Protein AF-A0A8I0HEP4-F1 (afdb_monomer)

Mean predicted aligned error: 4.89 Å

Structure (mmCIF, N/CA/C/O backbone):
data_AF-A0A8I0HEP4-F1
#
_entry.id   AF-A0A8I0HEP4-F1
#
loop_
_atom_site.group_PDB
_atom_site.id
_atom_site.type_symbol
_atom_site.label_atom_id
_atom_site.label_alt_id
_atom_site.label_comp_id
_atom_site.label_asym_id
_atom_site.label_entity_id
_atom_site.label_seq_id
_atom_site.pdbx_PDB_ins_code
_atom_site.Cartn_x
_atom_site.Cartn_y
_atom_site.Cartn_z
_atom_site.occupancy
_atom_site.B_iso_or_equiv
_atom_site.auth_seq_id
_atom_site.auth_comp_id
_atom_site.auth_asym_id
_atom_site.auth_atom_id
_atom_site.pdbx_PDB_model_num
ATOM 1 N N . MET A 1 1 ? 30.991 -10.898 -0.210 1.00 63.25 1 MET A N 1
ATOM 2 C CA . MET A 1 1 ? 29.518 -11.048 -0.244 1.00 63.25 1 MET A CA 1
ATOM 3 C C . MET A 1 1 ? 28.786 -9.790 -0.708 1.00 63.25 1 MET A C 1
ATOM 5 O O . MET A 1 1 ? 27.953 -9.932 -1.587 1.00 63.25 1 MET A O 1
ATOM 9 N N . ARG A 1 2 ? 29.160 -8.571 -0.276 1.00 83.62 2 ARG A N 1
ATOM 10 C CA . ARG A 1 2 ? 28.513 -7.320 -0.743 1.00 83.62 2 ARG A CA 1
ATOM 11 C C . ARG A 1 2 ? 28.410 -7.131 -2.265 1.00 83.62 2 ARG A C 1
ATOM 13 O O . ARG A 1 2 ? 27.401 -6.621 -2.727 1.00 83.62 2 ARG A O 1
ATOM 20 N N . GLN A 1 3 ? 29.425 -7.519 -3.047 1.00 90.25 3 GLN A N 1
ATOM 21 C CA . GLN A 1 3 ? 29.355 -7.379 -4.513 1.00 90.25 3 GLN A CA 1
ATOM 22 C C . GLN A 1 3 ? 28.304 -8.305 -5.138 1.00 90.25 3 GLN A C 1
ATOM 24 O O . GLN A 1 3 ? 27.568 -7.868 -6.010 1.00 90.25 3 GLN A O 1
ATOM 29 N N . LEU A 1 4 ? 28.178 -9.544 -4.652 1.00 93.81 4 LEU A N 1
ATOM 30 C CA . LEU A 1 4 ? 27.181 -10.488 -5.163 1.00 93.81 4 LEU A CA 1
ATOM 31 C C . LEU A 1 4 ? 25.753 -10.015 -4.852 1.00 93.81 4 LEU A C 1
ATOM 33 O O . LEU A 1 4 ? 24.892 -10.033 -5.726 1.00 93.81 4 LEU A O 1
ATOM 37 N N . GLU A 1 5 ? 25.527 -9.528 -3.629 1.00 96.12 5 GLU A N 1
ATOM 38 C CA . GLU A 1 5 ? 24.256 -8.913 -3.225 1.00 96.12 5 GLU A CA 1
ATOM 39 C C . GLU A 1 5 ? 23.929 -7.675 -4.070 1.00 96.12 5 GLU A C 1
ATOM 41 O O . GLU A 1 5 ? 22.791 -7.496 -4.493 1.00 96.12 5 GLU A O 1
ATOM 46 N N . ALA A 1 6 ? 24.920 -6.826 -4.353 1.00 95.19 6 ALA A N 1
ATOM 47 C CA . ALA A 1 6 ? 24.727 -5.651 -5.196 1.00 95.19 6 ALA A CA 1
ATOM 48 C C . ALA A 1 6 ? 24.360 -6.032 -6.640 1.00 95.19 6 ALA A C 1
ATOM 50 O O . ALA A 1 6 ? 23.449 -5.429 -7.211 1.00 95.19 6 ALA A O 1
ATOM 51 N N . CYS A 1 7 ? 25.017 -7.050 -7.208 1.00 95.25 7 CYS A N 1
ATOM 52 C CA . CYS A 1 7 ? 24.704 -7.556 -8.544 1.00 95.25 7 CYS A CA 1
ATOM 53 C C . CYS A 1 7 ? 23.254 -8.041 -8.630 1.00 95.25 7 CYS A C 1
ATOM 55 O O . CYS A 1 7 ? 22.510 -7.571 -9.487 1.00 95.25 7 CYS A O 1
ATOM 57 N N . ILE A 1 8 ? 22.822 -8.916 -7.713 1.00 94.81 8 ILE A N 1
ATOM 58 C CA . ILE A 1 8 ? 21.454 -9.449 -7.765 1.00 94.81 8 ILE A CA 1
ATOM 59 C C . ILE A 1 8 ? 20.399 -8.376 -7.472 1.00 94.81 8 ILE A C 1
ATOM 61 O O . ILE A 1 8 ? 19.348 -8.367 -8.102 1.00 94.81 8 ILE A O 1
ATOM 65 N N . ARG A 1 9 ? 20.676 -7.427 -6.567 1.00 93.69 9 ARG A N 1
ATOM 66 C CA . ARG A 1 9 ? 19.761 -6.305 -6.299 1.00 93.69 9 ARG A CA 1
ATOM 67 C C . ARG A 1 9 ? 19.572 -5.422 -7.527 1.00 93.69 9 ARG A C 1
ATOM 69 O O . ARG A 1 9 ? 18.447 -5.020 -7.786 1.00 93.69 9 ARG A O 1
ATOM 76 N N . SER A 1 10 ? 20.646 -5.144 -8.265 1.00 91.94 10 SER A N 1
ATOM 77 C CA . SER A 1 10 ? 20.584 -4.318 -9.478 1.00 91.94 10 SER A CA 1
ATOM 78 C C . SER A 1 10 ? 19.775 -5.008 -10.579 1.00 91.94 10 SER A C 1
ATOM 80 O O . SER A 1 10 ? 18.928 -4.381 -11.204 1.00 91.94 10 SER A O 1
ATOM 82 N N . GLU A 1 11 ? 19.971 -6.317 -10.756 1.00 91.81 11 GLU A N 1
ATOM 83 C CA . GLU A 1 11 ? 19.199 -7.117 -11.712 1.00 91.81 11 GLU A CA 1
ATOM 84 C C . GLU A 1 11 ? 17.705 -7.155 -11.351 1.00 91.81 11 GLU A C 1
ATOM 86 O O . GLU A 1 11 ? 16.836 -6.910 -12.193 1.00 91.81 11 GLU A O 1
ATOM 91 N N . LEU A 1 12 ? 17.381 -7.427 -10.082 1.00 92.75 12 LEU A N 1
ATOM 92 C CA . LEU A 1 12 ? 15.995 -7.503 -9.614 1.00 92.75 12 LEU A CA 1
ATOM 93 C C . LEU A 1 12 ? 15.299 -6.141 -9.620 1.00 92.75 12 LEU A C 1
ATOM 95 O O . LEU A 1 12 ? 14.094 -6.079 -9.860 1.00 92.75 12 LEU A O 1
ATOM 99 N N . ASP A 1 13 ? 16.029 -5.047 -9.413 1.00 90.50 13 ASP A N 1
ATOM 100 C CA . ASP A 1 13 ? 15.456 -3.709 -9.531 1.00 90.50 13 ASP A CA 1
ATOM 101 C C . ASP A 1 13 ? 14.907 -3.460 -10.949 1.00 90.50 13 ASP A C 1
ATOM 103 O O . ASP A 1 13 ? 13.834 -2.878 -11.105 1.00 90.50 13 ASP A O 1
ATOM 107 N N . LEU A 1 14 ? 15.537 -4.005 -11.990 1.00 88.75 14 LEU A N 1
ATOM 108 C CA . LEU A 1 14 ? 15.078 -3.847 -13.375 1.00 88.75 14 LEU A CA 1
ATOM 109 C C . LEU A 1 14 ? 14.050 -4.902 -13.807 1.00 88.75 14 LEU A C 1
ATOM 111 O O . LEU A 1 14 ? 13.158 -4.611 -14.606 1.00 88.75 14 LEU A O 1
ATOM 115 N N . THR A 1 15 ? 14.142 -6.122 -13.280 1.00 88.56 15 THR A N 1
ATOM 116 C CA . THR A 1 15 ? 13.380 -7.271 -13.802 1.00 88.56 15 THR A CA 1
ATOM 117 C C . THR A 1 15 ? 12.190 -7.683 -12.938 1.00 88.56 15 THR A C 1
ATOM 119 O O . THR A 1 15 ? 11.198 -8.192 -13.465 1.00 88.56 15 THR A O 1
ATOM 122 N N . ALA A 1 16 ? 12.237 -7.459 -11.622 1.00 91.25 16 ALA A N 1
ATOM 123 C CA . ALA A 1 16 ? 11.223 -7.975 -10.710 1.00 91.25 16 ALA A CA 1
ATOM 124 C C . ALA A 1 16 ? 9.932 -7.147 -10.742 1.00 91.25 16 ALA A C 1
ATOM 126 O O . ALA A 1 16 ? 9.941 -5.914 -10.714 1.00 91.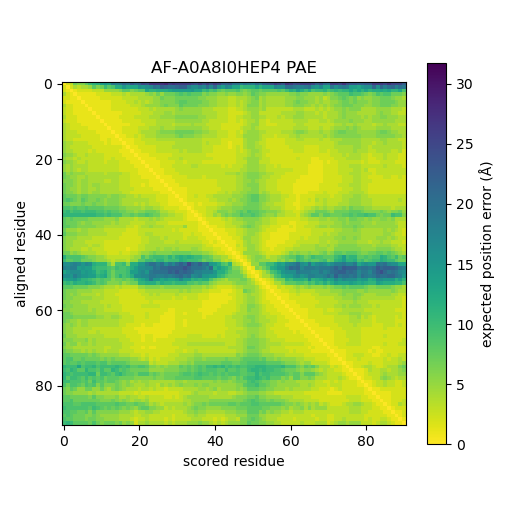25 16 ALA A O 1
ATOM 127 N N . GLN A 1 17 ? 8.787 -7.826 -10.715 1.00 92.06 17 GLN A N 1
ATOM 128 C CA . GLN A 1 17 ? 7.501 -7.154 -10.561 1.00 92.06 17 GLN A CA 1
ATOM 129 C C . GLN A 1 17 ? 7.261 -6.800 -9.085 1.00 92.06 17 GLN A C 1
ATOM 131 O O . GLN A 1 17 ? 7.331 -7.655 -8.205 1.00 92.06 17 GLN A O 1
ATOM 136 N N . ARG A 1 18 ? 6.940 -5.536 -8.810 1.00 92.69 18 ARG A N 1
ATOM 137 C CA . ARG A 1 18 ? 6.627 -5.007 -7.481 1.00 92.69 18 ARG A CA 1
ATOM 138 C C . ARG A 1 18 ? 5.300 -5.571 -7.004 1.00 92.69 18 ARG A C 1
ATOM 140 O O . ARG A 1 18 ? 4.319 -5.641 -7.753 1.00 92.69 18 ARG A O 1
ATOM 147 N N . ARG A 1 19 ? 5.265 -5.956 -5.735 1.00 93.94 19 ARG A N 1
ATOM 148 C CA . ARG A 1 19 ? 4.076 -6.446 -5.039 1.00 93.94 19 ARG A CA 1
ATOM 149 C C . ARG A 1 19 ? 3.983 -5.769 -3.684 1.00 93.94 19 ARG A C 1
ATOM 151 O O . ARG A 1 19 ? 4.996 -5.368 -3.126 1.00 93.94 19 ARG A O 1
ATOM 158 N N . ILE A 1 20 ? 2.752 -5.631 -3.210 1.00 94.81 20 ILE A N 1
ATOM 159 C CA . ILE A 1 20 ? 2.462 -5.191 -1.850 1.00 94.81 20 ILE A CA 1
ATOM 160 C C . ILE A 1 20 ? 2.278 -6.474 -1.050 1.00 94.81 20 ILE A C 1
ATOM 162 O O . ILE A 1 20 ? 1.481 -7.328 -1.443 1.00 94.81 20 ILE A O 1
ATOM 166 N N . ALA A 1 21 ? 3.059 -6.628 0.009 1.00 95.75 21 ALA A N 1
ATOM 167 C CA . ALA A 1 21 ? 2.959 -7.730 0.948 1.00 95.75 21 ALA A CA 1
ATOM 168 C C . ALA A 1 21 ? 3.012 -7.133 2.350 1.00 95.75 21 ALA A C 1
ATOM 170 O O . ALA A 1 21 ? 3.847 -6.270 2.603 1.00 95.75 21 ALA A O 1
ATOM 171 N N . VAL A 1 22 ? 2.108 -7.586 3.211 1.00 96.56 22 VAL A N 1
ATOM 172 C CA . VAL A 1 22 ? 2.048 -7.211 4.623 1.00 96.56 22 VAL A CA 1
ATOM 173 C C . VAL A 1 22 ? 2.556 -8.404 5.414 1.00 96.56 22 VAL A C 1
ATOM 175 O O . VAL A 1 22 ? 2.007 -9.500 5.267 1.00 96.56 22 VAL A O 1
ATOM 178 N N . LEU A 1 23 ? 3.628 -8.222 6.182 1.00 96.75 23 LEU A N 1
ATOM 179 C CA . LEU A 1 23 ? 4.298 -9.324 6.875 1.00 96.75 23 LEU A CA 1
ATOM 180 C C . LEU A 1 23 ? 3.728 -9.541 8.278 1.00 96.75 23 LEU A C 1
ATOM 182 O O . LEU A 1 23 ? 3.456 -10.682 8.654 1.00 96.75 23 LEU A O 1
ATOM 186 N N . GLU A 1 24 ? 3.484 -8.458 9.014 1.00 96.88 24 GLU A N 1
ATOM 187 C CA . GLU A 1 24 ? 2.862 -8.460 10.337 1.00 96.88 24 GLU A CA 1
ATOM 188 C C . GLU A 1 24 ? 1.506 -7.740 10.268 1.00 96.88 24 GLU A C 1
ATOM 190 O O . GLU A 1 24 ? 1.419 -6.535 10.505 1.00 96.88 24 GLU A O 1
ATOM 195 N N . PRO A 1 25 ? 0.421 -8.444 9.892 1.00 97.44 25 PRO A N 1
ATOM 196 C CA . PRO A 1 25 ? -0.826 -7.796 9.513 1.00 97.44 25 PRO A CA 1
ATOM 197 C C . PRO A 1 25 ? -1.580 -7.189 10.696 1.00 97.44 25 PRO A C 1
ATOM 199 O O . PRO A 1 25 ? -2.001 -7.890 11.617 1.00 97.44 25 PRO A O 1
ATOM 202 N N . VAL A 1 26 ? -1.878 -5.898 10.578 1.00 96.56 26 VAL A N 1
ATOM 203 C CA . VAL A 1 26 ? -2.850 -5.179 11.405 1.00 96.56 26 VAL A CA 1
ATOM 204 C C . VAL A 1 26 ? -4.037 -4.777 10.536 1.00 96.56 26 VAL A C 1
ATOM 206 O O . VAL A 1 26 ? -3.876 -4.212 9.453 1.00 96.56 26 VAL A O 1
ATOM 209 N N . LYS A 1 27 ? -5.250 -5.093 11.002 1.00 96.69 27 LYS A N 1
ATOM 210 C CA . LYS A 1 27 ? -6.487 -4.769 10.283 1.00 96.69 27 LYS A CA 1
ATOM 211 C C . LYS A 1 27 ? -6.777 -3.270 10.388 1.00 96.69 27 LYS A C 1
ATOM 213 O O . LYS A 1 27 ? -6.918 -2.746 11.489 1.00 96.69 27 LYS A O 1
ATOM 218 N N . LEU A 1 28 ? -6.933 -2.615 9.242 1.00 95.81 28 LEU A N 1
ATOM 219 C CA . LEU A 1 28 ? -7.344 -1.220 9.109 1.00 95.81 28 LEU A CA 1
ATOM 220 C C . LEU A 1 28 ? -8.770 -1.171 8.546 1.00 95.81 28 LEU A C 1
ATOM 222 O O . LEU A 1 28 ? -9.055 -1.775 7.513 1.00 95.81 28 LEU A O 1
ATOM 226 N N . VAL A 1 29 ? -9.672 -0.457 9.221 1.00 96.56 29 VAL A N 1
ATOM 227 C CA . VAL A 1 29 ? -11.062 -0.271 8.776 1.00 96.56 29 VAL A CA 1
ATOM 228 C C . VAL A 1 29 ? -11.281 1.197 8.443 1.00 96.56 29 VAL A C 1
ATOM 230 O O . VAL A 1 29 ? -11.174 2.050 9.320 1.00 96.56 29 VAL A O 1
ATOM 233 N N . VAL A 1 30 ? -11.615 1.482 7.186 1.00 95.56 30 VAL A N 1
ATOM 234 C CA . VAL A 1 30 ? -11.933 2.833 6.710 1.00 95.56 30 VAL A CA 1
ATOM 235 C C . VAL A 1 30 ? -13.416 3.102 6.966 1.00 95.56 30 VAL A C 1
ATOM 237 O O . VAL A 1 30 ? -14.292 2.650 6.228 1.00 95.56 30 VAL A O 1
ATOM 240 N N . ASP A 1 31 ? -13.721 3.785 8.066 1.00 95.94 31 ASP A N 1
ATOM 241 C CA . ASP A 1 31 ? -15.080 3.911 8.600 1.00 95.94 31 ASP A CA 1
ATOM 242 C C . ASP A 1 31 ? -16.060 4.656 7.678 1.00 95.94 31 ASP A C 1
ATOM 244 O O . ASP A 1 31 ? -17.239 4.294 7.625 1.00 95.94 31 ASP A O 1
ATOM 248 N N . ASN A 1 32 ? -15.566 5.611 6.895 1.00 95.38 32 ASN A N 1
ATOM 249 C CA . ASN A 1 32 ? -16.321 6.396 5.925 1.00 95.38 32 ASN A CA 1
ATOM 250 C C . ASN A 1 32 ? -16.423 5.743 4.530 1.00 95.38 32 ASN A C 1
ATOM 252 O O . ASN A 1 32 ? -17.011 6.339 3.625 1.00 95.38 32 ASN A O 1
ATOM 256 N N . TYR A 1 33 ? -15.893 4.528 4.339 1.00 95.88 33 TYR A N 1
ATOM 257 C CA . TYR A 1 33 ? -15.959 3.810 3.064 1.00 95.88 33 TYR A CA 1
ATOM 258 C C . TYR A 1 33 ? -17.094 2.763 3.047 1.00 95.88 33 TYR A C 1
ATOM 260 O O . TYR A 1 33 ? -17.225 1.996 4.011 1.00 95.88 33 TYR A O 1
ATOM 268 N N . PRO A 1 34 ? -17.920 2.682 1.980 1.00 95.69 34 PRO A N 1
ATOM 269 C CA . PRO A 1 34 ? -19.033 1.730 1.917 1.00 95.69 34 PRO A CA 1
ATOM 270 C C . PRO A 1 34 ? -18.560 0.270 1.961 1.00 95.69 34 PRO A C 1
ATOM 272 O O . PRO A 1 34 ? -17.578 -0.081 1.309 1.00 95.69 34 PRO A O 1
ATOM 275 N N . ALA A 1 35 ? -19.274 -0.594 2.691 1.00 92.19 35 ALA A N 1
ATOM 276 C CA . ALA A 1 35 ? -18.887 -1.999 2.876 1.00 92.19 35 ALA A CA 1
ATOM 277 C C . ALA A 1 35 ? -18.915 -2.818 1.571 1.00 92.19 35 ALA A C 1
ATOM 279 O O . ALA A 1 35 ? -18.096 -3.712 1.383 1.00 92.19 35 ALA A O 1
ATOM 280 N N . ASP A 1 36 ? -19.815 -2.470 0.655 1.00 93.62 36 ASP A N 1
ATOM 281 C CA . ASP A 1 36 ? -20.090 -3.232 -0.568 1.00 93.62 36 ASP A CA 1
ATOM 282 C C . ASP A 1 36 ? -19.313 -2.681 -1.777 1.00 93.62 36 ASP A C 1
ATOM 284 O O . ASP A 1 36 ? -19.434 -3.178 -2.899 1.00 93.62 36 ASP A O 1
ATOM 288 N N . LYS A 1 37 ? -18.516 -1.624 -1.566 1.00 95.06 37 LYS A N 1
ATOM 289 C CA . LYS A 1 37 ? -17.738 -0.974 -2.618 1.00 95.06 37 LYS A CA 1
ATOM 290 C C . LYS A 1 37 ? -16.352 -1.610 -2.707 1.00 95.06 37 LYS A C 1
ATOM 292 O O . LYS A 1 37 ? -15.663 -1.802 -1.710 1.00 95.06 37 LYS A O 1
ATOM 297 N N . THR A 1 38 ? -15.933 -1.920 -3.928 1.00 96.56 38 THR A N 1
ATOM 298 C CA . THR A 1 38 ? -14.556 -2.302 -4.254 1.00 96.56 38 THR A CA 1
ATOM 299 C C . THR A 1 38 ? -14.104 -1.469 -5.441 1.00 96.56 38 THR A C 1
ATOM 301 O O . THR A 1 38 ? -14.712 -1.525 -6.510 1.00 96.56 38 THR A O 1
ATOM 304 N N . GLU A 1 39 ? -13.046 -0.689 -5.254 1.00 96.88 39 GLU A N 1
ATOM 305 C CA . GLU A 1 39 ? -12.403 0.075 -6.322 1.00 96.88 39 GLU A CA 1
ATOM 306 C C . GLU A 1 39 ? -11.112 -0.611 -6.745 1.00 96.88 39 GLU A C 1
ATOM 308 O O . GLU A 1 39 ? -10.399 -1.176 -5.923 1.00 96.88 39 GLU A O 1
ATOM 313 N N . TYR A 1 40 ? -10.811 -0.574 -8.040 1.00 96.62 40 TYR A N 1
ATOM 314 C CA . TYR A 1 40 ? -9.568 -1.118 -8.569 1.00 96.62 40 TYR A CA 1
ATOM 315 C C . TYR A 1 40 ? -8.704 0.009 -9.108 1.00 96.62 40 TYR A C 1
ATOM 317 O O . TYR A 1 40 ? -9.148 0.781 -9.956 1.00 96.62 40 TYR A O 1
ATOM 325 N N . PHE A 1 41 ? -7.460 0.052 -8.648 1.00 94.88 41 PHE A N 1
ATOM 326 C CA . PHE A 1 41 ? -6.452 0.991 -9.119 1.00 94.88 41 PHE A CA 1
ATOM 327 C C . PHE A 1 41 ? -5.418 0.269 -9.971 1.00 94.88 41 PHE A C 1
ATOM 329 O O . PHE A 1 41 ? -4.949 -0.810 -9.604 1.00 94.88 41 PHE A O 1
ATOM 336 N N . ASP A 1 42 ? -5.044 0.872 -11.094 1.00 93.94 42 ASP A N 1
ATOM 337 C CA . ASP A 1 42 ? -3.951 0.382 -11.923 1.00 93.94 42 ASP A CA 1
ATOM 338 C C . ASP A 1 42 ? -2.610 0.850 -11.347 1.00 93.94 42 ASP A C 1
ATOM 340 O O . ASP A 1 42 ? -2.278 2.034 -11.359 1.00 93.94 42 ASP A O 1
ATOM 344 N N . VAL A 1 43 ? -1.829 -0.099 -10.832 1.00 92.75 43 VAL A N 1
ATOM 345 C CA . VAL A 1 43 ? -0.505 0.145 -10.248 1.00 92.75 43 VAL A CA 1
ATOM 346 C C . VAL A 1 43 ? 0.558 -0.461 -11.154 1.00 92.75 43 VAL A C 1
ATOM 348 O O . VAL A 1 43 ? 0.464 -1.632 -11.528 1.00 92.75 43 VAL A O 1
ATOM 351 N N . ALA A 1 44 ? 1.591 0.313 -11.486 1.00 91.25 44 ALA A N 1
ATOM 352 C CA . ALA A 1 44 ? 2.703 -0.158 -12.308 1.00 91.25 44 ALA A CA 1
ATOM 353 C C . ALA A 1 44 ? 3.359 -1.416 -11.708 1.00 91.25 44 ALA A C 1
ATOM 355 O O . ALA A 1 44 ? 3.571 -1.520 -10.492 1.00 91.25 44 ALA A O 1
ATOM 356 N N . ASN A 1 45 ? 3.691 -2.392 -12.558 1.00 91.50 45 ASN A N 1
ATOM 357 C CA . ASN A 1 45 ? 4.410 -3.586 -12.119 1.00 91.50 45 ASN A CA 1
ATOM 358 C C . ASN A 1 45 ? 5.879 -3.300 -11.825 1.00 91.50 45 ASN A C 1
ATOM 360 O O . ASN A 1 45 ? 6.419 -3.911 -10.912 1.00 91.50 45 ASN A O 1
ATOM 364 N N . ASN A 1 46 ? 6.535 -2.391 -12.540 1.00 90.12 46 ASN A N 1
ATOM 365 C CA . ASN A 1 46 ? 7.894 -1.976 -12.215 1.00 90.12 46 ASN A CA 1
ATOM 366 C C . ASN A 1 46 ? 8.134 -0.521 -12.656 1.00 90.12 46 ASN A C 1
ATOM 368 O O . ASN A 1 46 ? 8.168 -0.277 -13.856 1.00 90.12 46 ASN A O 1
ATOM 372 N N . PRO A 1 47 ? 8.329 0.435 -11.727 1.00 79.88 47 PRO A N 1
ATOM 373 C CA . PRO A 1 47 ? 8.599 1.830 -12.082 1.00 79.88 47 PRO A CA 1
ATOM 374 C C . PRO A 1 47 ? 10.019 2.075 -12.626 1.00 79.88 47 PRO A C 1
ATOM 376 O O . PRO A 1 47 ? 10.244 3.106 -13.249 1.00 79.88 47 PRO A O 1
ATOM 379 N N . ASN A 1 48 ? 10.964 1.156 -12.391 1.00 80.00 48 ASN A N 1
ATOM 380 C CA . ASN A 1 48 ? 12.380 1.295 -12.757 1.00 8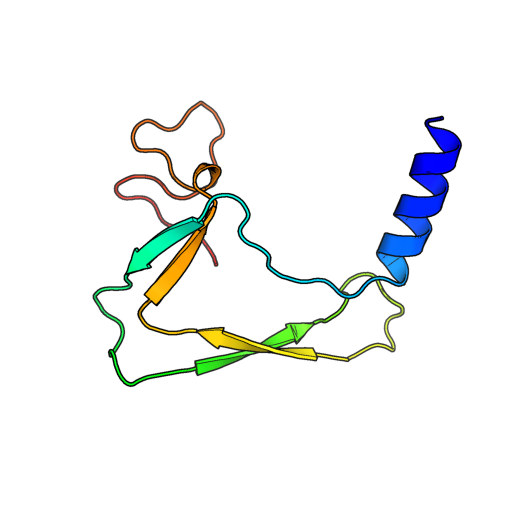0.00 48 ASN A CA 1
ATOM 381 C C . ASN A 1 48 ? 12.757 0.512 -14.026 1.00 80.00 48 AS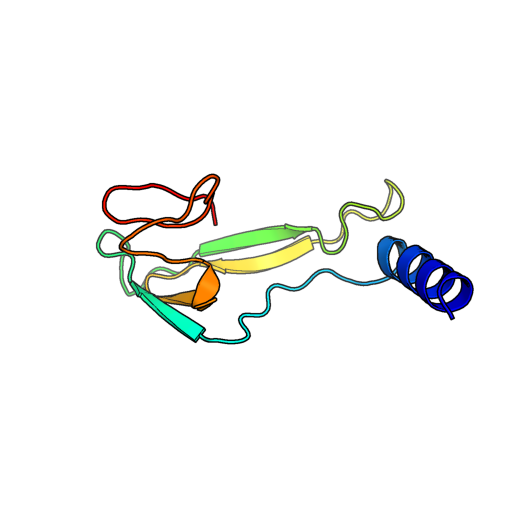N A C 1
ATOM 383 O O . ASN A 1 48 ? 13.922 0.514 -14.421 1.00 80.00 48 ASN A O 1
ATOM 387 N N . ARG A 1 49 ? 11.811 -0.196 -14.654 1.00 73.00 49 ARG A N 1
ATOM 388 C CA . ARG A 1 49 ? 12.069 -0.894 -15.920 1.00 73.00 49 ARG A CA 1
ATOM 389 C C . ARG A 1 49 ? 12.145 0.107 -17.076 1.00 73.00 49 ARG A C 1
ATOM 391 O O . ARG A 1 49 ? 11.751 1.260 -16.929 1.00 73.00 49 ARG A O 1
ATOM 398 N N . GLU A 1 50 ? 12.678 -0.338 -18.216 1.00 65.00 50 GLU A N 1
ATOM 399 C CA . GLU A 1 50 ? 12.721 0.443 -19.455 1.00 65.00 50 GLU A CA 1
ATOM 400 C C . GLU A 1 50 ? 11.408 1.196 -19.702 1.00 65.00 50 GLU A C 1
ATOM 402 O O . GLU A 1 50 ? 10.327 0.648 -19.490 1.00 65.00 50 GLU A O 1
ATOM 407 N N . ALA A 1 51 ? 11.509 2.433 -20.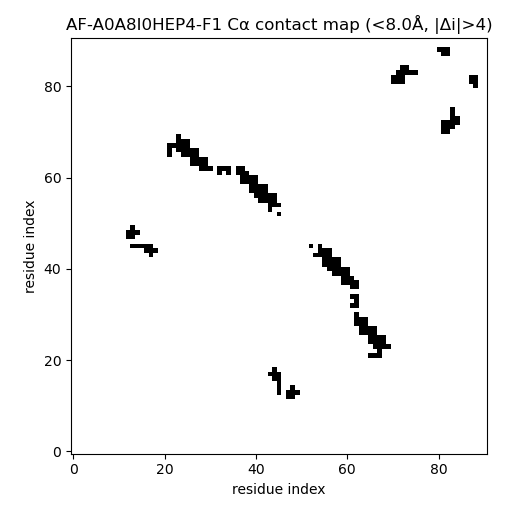201 1.00 64.75 51 ALA A N 1
ATOM 408 C CA . ALA A 1 51 ? 10.378 3.345 -20.407 1.00 64.75 51 ALA A CA 1
ATOM 409 C C . ALA A 1 51 ? 9.243 2.781 -21.294 1.00 64.75 51 ALA A C 1
ATOM 411 O O . ALA A 1 51 ? 8.176 3.381 -21.389 1.00 64.75 51 ALA A O 1
ATOM 412 N N . SER A 1 52 ? 9.479 1.649 -21.957 1.00 65.88 52 SER A N 1
ATOM 413 C CA . SER A 1 52 ?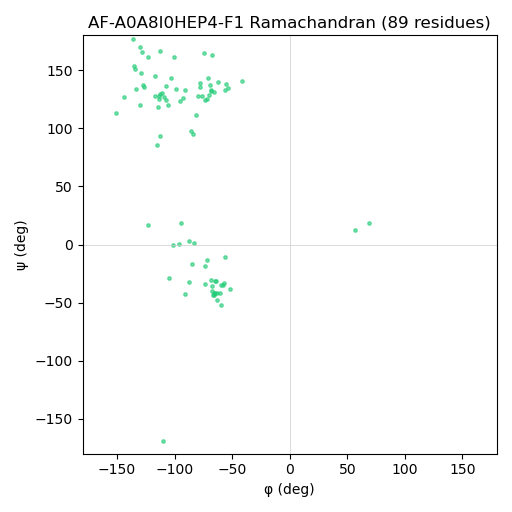 8.533 0.911 -22.787 1.00 65.88 52 SER A CA 1
ATOM 414 C C . SER A 1 52 ? 7.629 -0.062 -22.012 1.00 65.88 52 SER A C 1
ATOM 416 O O . SER A 1 52 ? 6.605 -0.473 -22.557 1.00 65.88 52 SER A O 1
ATOM 418 N N . ASP A 1 53 ? 7.950 -0.440 -20.766 1.00 73.62 53 ASP A N 1
ATOM 419 C CA . ASP A 1 53 ? 7.091 -1.318 -19.959 1.00 73.62 53 ASP A CA 1
ATOM 420 C C . ASP A 1 53 ? 6.002 -0.506 -19.246 1.00 73.62 53 ASP A C 1
ATOM 422 O O . ASP A 1 53 ? 6.184 0.029 -18.153 1.00 73.62 53 ASP A O 1
ATOM 426 N N . THR A 1 54 ? 4.833 -0.439 -19.878 1.00 79.94 54 THR A N 1
ATOM 427 C CA . THR A 1 54 ? 3.635 0.212 -19.335 1.00 79.94 54 THR A CA 1
ATOM 428 C C . THR A 1 54 ? 2.709 -0.772 -18.616 1.00 79.94 54 THR A C 1
ATOM 430 O O . THR A 1 54 ? 1.516 -0.498 -18.474 1.00 79.94 54 THR A O 1
ATOM 433 N N . THR A 1 55 ? 3.196 -1.954 -18.215 1.00 89.00 55 THR A N 1
ATOM 434 C CA . THR A 1 55 ? 2.326 -2.962 -17.603 1.00 89.00 55 THR A CA 1
ATOM 435 C C . THR A 1 55 ? 1.878 -2.540 -16.207 1.00 89.00 55 THR A C 1
ATOM 437 O O . THR A 1 55 ? 2.670 -2.226 -15.311 1.00 89.00 55 THR A O 1
ATOM 440 N N . THR A 1 56 ? 0.570 -2.597 -15.998 1.00 93.00 56 THR A N 1
ATOM 441 C CA . THR A 1 56 ? -0.069 -2.351 -14.709 1.00 93.00 56 THR A CA 1
ATOM 442 C C . THR A 1 56 ? -0.694 -3.632 -14.172 1.00 93.00 56 THR A C 1
ATOM 444 O O . THR A 1 56 ? -0.833 -4.643 -14.867 1.00 93.00 56 THR A O 1
ATOM 447 N N . ARG A 1 57 ? -1.051 -3.606 -12.893 1.00 93.75 57 ARG A N 1
ATOM 448 C CA . ARG A 1 57 ? -1.931 -4.589 -12.270 1.00 93.75 57 ARG A CA 1
ATOM 449 C C . ARG A 1 57 ? -3.034 -3.860 -11.525 1.00 93.75 57 ARG A C 1
ATOM 451 O O . ARG A 1 57 ? -2.787 -2.809 -10.934 1.00 93.75 57 ARG A O 1
ATOM 458 N N . LYS A 1 58 ? -4.209 -4.475 -11.481 1.00 96.19 58 LYS A N 1
ATOM 459 C CA . LYS A 1 58 ? -5.315 -3.994 -10.661 1.00 96.19 58 LYS A CA 1
ATOM 460 C C . LYS A 1 58 ? -5.069 -4.340 -9.196 1.00 96.19 58 LYS A C 1
ATOM 462 O O . LYS A 1 58 ? -4.827 -5.500 -8.868 1.00 96.19 58 LYS A O 1
ATOM 467 N N . VAL A 1 59 ? -5.152 -3.341 -8.328 1.00 96.12 59 VAL A N 1
ATOM 468 C CA . VAL A 1 59 ? -5.113 -3.486 -6.869 1.00 96.12 59 VAL A CA 1
ATOM 469 C C . VAL A 1 59 ? -6.474 -3.087 -6.321 1.00 96.12 59 VAL A C 1
ATOM 471 O O . VAL A 1 59 ? -6.966 -2.007 -6.638 1.00 96.12 59 VAL A O 1
ATOM 474 N N . ALA A 1 60 ? -7.091 -3.980 -5.549 1.00 96.25 60 ALA A N 1
ATOM 475 C CA . ALA A 1 60 ? -8.382 -3.730 -4.927 1.00 96.25 60 ALA A CA 1
ATOM 476 C C . ALA A 1 60 ? -8.221 -2.831 -3.698 1.00 96.25 60 ALA A C 1
ATOM 478 O O . ALA A 1 60 ? -7.355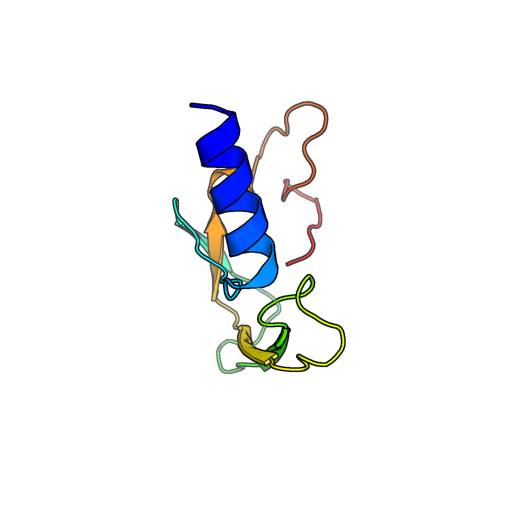 -3.069 -2.857 1.00 96.25 60 ALA A O 1
ATOM 479 N N . PHE A 1 61 ? -9.099 -1.847 -3.582 1.00 96.69 61 PHE A N 1
ATOM 480 C CA . PHE A 1 61 ? -9.300 -1.031 -2.401 1.00 96.69 61 PHE A CA 1
ATOM 481 C C . PHE A 1 61 ? -10.717 -1.268 -1.892 1.00 96.69 61 PHE A C 1
ATOM 483 O O . PHE A 1 61 ? -11.685 -1.176 -2.653 1.00 96.69 61 PHE A O 1
ATOM 490 N N . THR A 1 62 ? -10.829 -1.600 -0.611 1.00 97.00 62 THR A N 1
ATOM 491 C CA . THR A 1 62 ? -12.105 -1.878 0.054 1.00 97.00 62 THR A CA 1
ATOM 492 C C . THR A 1 62 ? -12.136 -1.193 1.416 1.00 97.00 62 THR A C 1
ATOM 494 O O . THR A 1 62 ? -11.142 -0.605 1.844 1.00 97.00 62 THR A O 1
ATOM 497 N N . ARG A 1 63 ? -13.268 -1.296 2.119 1.00 96.88 63 ARG A N 1
ATOM 498 C CA . ARG A 1 63 ? -13.414 -0.813 3.499 1.00 96.88 63 ARG A CA 1
ATOM 499 C C . ARG A 1 63 ? -12.405 -1.446 4.464 1.00 96.88 63 ARG A C 1
ATOM 501 O O . ARG A 1 63 ? -11.992 -0.795 5.422 1.00 96.88 63 ARG A O 1
ATOM 508 N N . GLU A 1 64 ? -12.059 -2.712 4.248 1.00 97.00 64 GLU A N 1
ATOM 509 C CA . GLU A 1 64 ? -11.153 -3.467 5.111 1.00 97.00 64 GLU A CA 1
ATOM 510 C C . GLU A 1 64 ? -9.806 -3.663 4.417 1.00 97.00 64 GLU A C 1
ATOM 512 O O . GLU A 1 64 ? -9.726 -4.182 3.303 1.00 97.00 64 GLU A O 1
ATOM 517 N N . LEU A 1 65 ? -8.740 -3.236 5.085 1.00 96.50 65 LEU A N 1
ATOM 518 C CA . LEU A 1 65 ? -7.373 -3.279 4.588 1.00 96.50 65 LEU A CA 1
ATOM 519 C C . LEU A 1 65 ? -6.452 -3.905 5.636 1.00 96.50 65 LEU A C 1
ATOM 521 O O . LEU A 1 65 ? -6.818 -4.091 6.800 1.00 96.50 65 LEU A O 1
ATOM 525 N N . TRP A 1 66 ? -5.228 -4.193 5.211 1.00 97.25 66 TRP A N 1
ATOM 526 C CA . TRP A 1 66 ? -4.152 -4.652 6.076 1.00 97.25 66 TRP A CA 1
ATOM 527 C C . TRP A 1 66 ? -2.948 -3.743 5.875 1.00 97.25 66 TRP A C 1
ATOM 529 O O . TRP A 1 66 ? -2.600 -3.426 4.736 1.00 97.25 66 TRP A O 1
ATOM 539 N N . ILE A 1 67 ? -2.332 -3.345 6.980 1.00 97.19 67 ILE A N 1
ATOM 540 C CA . ILE A 1 67 ? -1.055 -2.630 7.016 1.00 97.19 67 ILE A CA 1
ATOM 541 C C . ILE A 1 67 ? -0.072 -3.425 7.869 1.00 97.19 67 ILE A C 1
ATOM 543 O O . ILE A 1 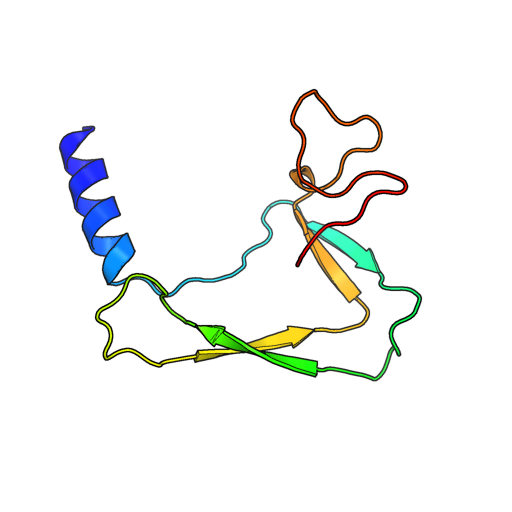67 ? -0.491 -4.276 8.658 1.00 97.19 67 ILE A O 1
ATOM 547 N N . ASP A 1 68 ? 1.220 -3.158 7.711 1.00 97.06 68 ASP A N 1
ATOM 548 C CA . ASP A 1 68 ? 2.220 -3.741 8.598 1.00 97.06 68 ASP A CA 1
ATOM 549 C C . ASP A 1 68 ? 2.123 -3.109 9.990 1.00 97.06 68 ASP A C 1
ATOM 551 O O . ASP A 1 68 ? 1.872 -1.910 10.128 1.00 97.06 68 ASP A O 1
ATOM 555 N N . ALA A 1 69 ? 2.333 -3.907 11.037 1.00 95.12 69 ALA A N 1
ATOM 556 C CA . ALA A 1 69 ? 2.262 -3.438 12.419 1.00 95.12 69 ALA A CA 1
ATOM 557 C C . ALA A 1 69 ? 3.234 -2.280 12.684 1.00 95.12 69 ALA A C 1
ATOM 559 O O . ALA A 1 69 ? 2.929 -1.360 13.440 1.00 95.12 69 ALA A O 1
ATOM 560 N N . GLU A 1 70 ? 4.384 -2.288 12.009 1.00 94.56 70 GLU A N 1
ATOM 561 C CA . GLU A 1 70 ? 5.387 -1.233 12.112 1.00 94.56 70 GLU A CA 1
ATOM 562 C C . GLU A 1 70 ? 4.990 0.090 11.433 1.00 94.56 70 GLU A C 1
ATOM 564 O O . GLU A 1 70 ? 5.645 1.111 11.670 1.00 94.56 70 GLU A O 1
ATOM 569 N N . ASP A 1 71 ? 3.940 0.100 10.604 1.00 95.00 71 ASP A N 1
ATOM 570 C CA . ASP A 1 71 ? 3.403 1.299 9.953 1.00 95.00 71 ASP A CA 1
ATOM 571 C C . ASP A 1 71 ? 2.437 2.094 10.847 1.00 95.00 71 ASP A C 1
ATOM 573 O O . ASP A 1 71 ? 1.951 3.148 10.435 1.00 95.00 71 ASP A O 1
ATOM 577 N N . PHE A 1 72 ? 2.197 1.656 12.086 1.00 95.50 72 PHE A N 1
ATOM 578 C CA . PHE A 1 72 ? 1.390 2.381 13.063 1.00 95.50 72 PHE A CA 1
ATOM 579 C C . PHE A 1 72 ? 2.129 2.566 14.391 1.00 95.50 72 PHE A C 1
ATOM 581 O O . PHE A 1 72 ? 2.750 1.640 14.909 1.00 95.50 72 PHE A O 1
ATOM 588 N N . ALA A 1 73 ? 2.042 3.764 14.972 1.00 94.25 73 ALA A N 1
ATOM 589 C CA . ALA A 1 73 ? 2.538 4.021 16.321 1.00 94.25 73 ALA A CA 1
ATOM 590 C C . ALA A 1 73 ? 1.645 5.015 17.073 1.00 94.25 73 ALA A C 1
ATOM 592 O O . ALA A 1 73 ? 1.424 6.136 16.611 1.00 94.25 73 ALA A O 1
ATOM 593 N N . GLU A 1 74 ? 1.199 4.633 18.273 1.00 92.94 74 GLU A N 1
ATOM 594 C CA . GLU A 1 74 ? 0.484 5.540 19.185 1.00 92.94 74 GLU A CA 1
ATOM 595 C C . GLU A 1 74 ? 1.397 6.658 19.700 1.00 92.94 74 GLU A C 1
ATOM 597 O O . GLU A 1 74 ? 1.017 7.826 19.716 1.00 92.94 74 GLU A O 1
ATOM 602 N N . VAL A 1 75 ? 2.628 6.300 20.080 1.00 93.19 75 VAL A N 1
ATOM 603 C CA . VAL A 1 75 ? 3.673 7.241 20.492 1.00 93.19 75 VAL A CA 1
ATOM 604 C C . VAL A 1 75 ? 4.782 7.204 19.439 1.00 93.19 75 VAL A C 1
ATOM 606 O O . VAL A 1 75 ? 5.660 6.339 19.505 1.00 93.19 75 VAL A O 1
ATOM 609 N N . PRO A 1 76 ? 4.745 8.094 18.430 1.00 89.62 76 PRO A N 1
ATOM 610 C CA . PRO A 1 76 ? 5.687 8.033 17.326 1.00 89.62 76 PRO A CA 1
ATOM 611 C C . PRO A 1 76 ? 7.113 8.369 17.785 1.00 89.62 76 PRO A C 1
ATOM 613 O O . PRO A 1 76 ? 7.329 9.386 18.453 1.00 89.62 76 PRO A O 1
ATOM 616 N N . PRO A 1 77 ? 8.124 7.572 17.397 1.00 90.81 77 PRO A N 1
ATOM 617 C CA . PRO A 1 77 ? 9.517 7.944 17.606 1.00 90.81 77 PRO A CA 1
ATOM 618 C C . PRO A 1 77 ? 9.901 9.162 16.738 1.00 90.81 7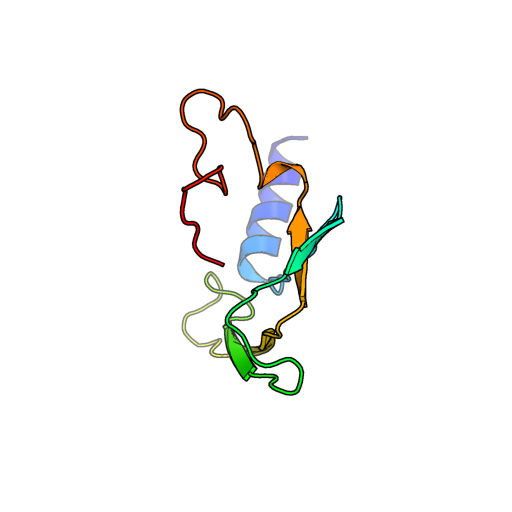7 PRO A C 1
ATOM 620 O O . PRO A 1 77 ? 9.228 9.477 15.749 1.00 90.81 77 PRO A O 1
ATOM 623 N N . PRO A 1 78 ? 11.018 9.852 17.038 1.00 90.12 78 PRO A N 1
ATOM 624 C CA . PRO A 1 78 ? 11.504 10.936 16.191 1.00 90.12 78 PRO A CA 1
ATOM 625 C C . PRO A 1 78 ? 11.670 10.487 14.731 1.00 90.12 78 PRO A C 1
ATOM 627 O O . PRO A 1 78 ? 12.270 9.448 14.463 1.00 90.12 78 PRO A O 1
ATOM 630 N N . LYS A 1 79 ? 11.203 11.314 13.785 1.00 88.25 79 LYS A N 1
ATOM 631 C CA . LYS A 1 79 ? 11.244 11.067 12.326 1.00 88.25 79 LYS A CA 1
ATOM 632 C C . LYS A 1 79 ? 10.335 9.932 11.822 1.00 88.25 79 LYS A C 1
ATOM 634 O O . LYS A 1 79 ? 10.540 9.464 10.701 1.00 88.25 79 LYS A O 1
ATOM 639 N N . PHE A 1 80 ? 9.330 9.519 12.593 1.00 90.94 80 PHE A N 1
ATOM 640 C CA . PHE A 1 80 ? 8.288 8.613 12.109 1.00 90.94 80 PHE A CA 1
ATOM 641 C C . PHE A 1 80 ? 7.444 9.290 11.013 1.00 90.94 80 PHE A C 1
ATOM 643 O O . PHE A 1 80 ? 7.037 10.439 11.165 1.00 90.94 80 PHE A O 1
ATOM 650 N N . LYS A 1 81 ? 7.234 8.604 9.883 1.00 90.62 81 LYS A N 1
ATOM 651 C CA . LYS A 1 81 ? 6.508 9.113 8.696 1.00 90.62 81 LYS A CA 1
ATOM 652 C C . LYS A 1 81 ? 5.320 8.227 8.299 1.00 90.62 81 LYS A C 1
ATOM 654 O O . LYS A 1 81 ? 4.886 8.260 7.151 1.00 90.62 81 LYS A O 1
ATOM 659 N N . ARG A 1 82 ? 4.883 7.372 9.220 1.00 93.88 82 ARG A N 1
ATOM 660 C CA . ARG A 1 82 ? 3.814 6.389 9.018 1.00 93.88 82 ARG A CA 1
ATOM 661 C C . ARG A 1 82 ? 2.584 6.818 9.829 1.00 93.88 82 ARG A C 1
ATOM 663 O O . ARG A 1 82 ? 2.548 7.949 10.312 1.00 93.88 82 ARG A O 1
ATOM 670 N N . LEU A 1 83 ? 1.582 5.955 9.961 1.00 94.88 83 LEU A N 1
ATOM 671 C CA . LEU A 1 83 ? 0.313 6.302 10.595 1.00 94.88 83 LEU A CA 1
ATOM 672 C C . LEU A 1 83 ? 0.473 6.539 12.106 1.00 94.88 83 LEU A C 1
ATOM 674 O O . LEU A 1 83 ? 1.040 5.717 12.824 1.00 94.88 83 LEU A O 1
ATOM 678 N N . THR A 1 84 ? -0.078 7.643 12.599 1.00 94.69 84 THR A N 1
ATOM 679 C CA . THR A 1 84 ? -0.135 7.976 14.030 1.00 94.69 84 THR A CA 1
ATOM 680 C C . THR A 1 84 ? -1.559 8.327 14.425 1.00 94.69 84 THR A C 1
ATOM 682 O O . THR A 1 84 ? -2.397 8.598 13.565 1.00 94.69 84 THR A O 1
ATOM 685 N N . VAL A 1 85 ? -1.834 8.372 15.728 1.00 92.75 85 VAL A N 1
ATOM 686 C CA . VAL A 1 85 ? -3.083 8.960 16.236 1.00 92.75 85 VAL A CA 1
ATOM 687 C C . VAL A 1 85 ? -3.194 10.401 15.724 1.00 92.75 85 VAL A C 1
ATOM 689 O O . VAL A 1 85 ? -2.201 11.131 15.727 1.00 92.75 85 VAL A O 1
ATOM 692 N N . ASP A 1 86 ? -4.373 10.759 15.208 1.00 91.31 86 ASP A N 1
ATOM 693 C CA . ASP A 1 86 ? -4.690 12.048 14.568 1.00 91.31 86 ASP A CA 1
ATOM 694 C C . ASP A 1 86 ? -3.800 12.428 13.363 1.00 91.31 86 ASP A C 1
ATOM 696 O O . ASP A 1 86 ? -3.821 13.569 12.897 1.00 91.31 86 ASP A O 1
ATOM 700 N N . GLY A 1 87 ? -3.009 11.479 12.850 1.00 90.75 87 GLY A N 1
ATOM 701 C CA . GLY A 1 87 ? -2.136 11.656 11.695 1.00 90.75 87 GLY A CA 1
ATOM 702 C C . GLY A 1 87 ? -2.726 11.077 10.413 1.00 90.75 87 GLY A C 1
ATOM 703 O O . GLY A 1 87 ? -3.598 10.211 10.431 1.00 90.75 87 GLY A O 1
ATOM 704 N N . GLU A 1 88 ? -2.187 11.520 9.280 1.00 91.75 88 GLU A N 1
ATOM 705 C CA . GLU A 1 88 ? -2.559 11.025 7.956 1.00 91.75 88 GLU A CA 1
ATOM 706 C C . GLU A 1 88 ? -1.361 10.361 7.274 1.00 91.75 88 GLU A C 1
ATOM 708 O O . GLU A 1 88 ? -0.214 10.797 7.405 1.00 91.75 88 GLU A O 1
ATOM 713 N N . VAL A 1 89 ? -1.633 9.311 6.502 1.00 94.75 89 VAL A N 1
ATOM 714 C CA . VAL A 1 89 ? -0.639 8.621 5.679 1.00 94.75 89 VAL A CA 1
ATOM 715 C C . VAL A 1 89 ? -1.221 8.355 4.299 1.00 94.75 89 VAL A C 1
ATOM 717 O O . VAL A 1 89 ? -2.433 8.232 4.122 1.00 94.75 89 VAL A O 1
ATOM 720 N N . ARG A 1 90 ? -0.343 8.255 3.305 1.00 93.19 90 ARG A N 1
ATOM 721 C CA . ARG A 1 90 ? -0.713 7.839 1.958 1.00 93.19 90 ARG A CA 1
ATOM 722 C C . ARG A 1 90 ? -0.539 6.328 1.819 1.00 93.19 90 ARG A C 1
ATOM 724 O O . ARG A 1 90 ? 0.556 5.828 2.070 1.00 93.19 90 ARG A O 1
ATOM 731 N N . LEU A 1 91 ? -1.605 5.658 1.386 1.00 88.88 91 LEU A N 1
ATOM 732 C CA . LEU A 1 91 ? -1.601 4.260 0.945 1.00 88.88 91 LEU A CA 1
ATOM 733 C C . LEU A 1 91 ? -1.088 4.125 -0.498 1.00 88.88 91 LEU A C 1
ATOM 735 O O . LEU A 1 91 ? -1.318 5.063 -1.304 1.00 88.88 91 LEU A O 1
#

pLDDT: mean 91.62, std 7.41, range [63.25, 97.44]

Radius of gyration: 17.07 Å; Cα contacts (8 Å, |Δi|>4): 104; chains: 1; bounding box: 50×23×43 Å

Sequence (91 aa):
MRQLEACIRSELDLTAQRRIAVLEPVKLVVDNYPADKTEYFDVANNPNREASDTTTRKVAFTRELWIDAEDFAEVPPPKFKRLTVDGEVRL

InterPro domains:
  IPR011035 Large ribosomal subunit protein bL25/Gln-tRNA synthetase, anti-codon-binding domain superfamily [SSF50715] (16-91)
  IPR020056 Large ribosomal subunit protein bL25/Gln-tRNA synthetase, N-terminal [G3DSA:2.40.240.10] (8-91)
  IPR020059 Glutamyl/glutaminyl-tRNA synthetase, class Ib, anti-codon binding domain [PF03950] (16-91)
  IPR050132 Glutamine/Glutamate--tRNA Ligase [PTHR43097] (2-78)

Organism: NCBI:txid611301

Solvent-accessible surface area (backbone atoms only — not comparable to full-atom values): 5801 Å² total; per-residue (Å²): 109,70,67,62,54,50,52,54,50,57,52,43,58,48,68,46,71,64,77,91,81,64,86,48,73,37,85,42,72,47,85,91,44,58,82,89,48,73,48,73,45,79,41,67,29,43,90,68,33,64,96,83,64,80,55,60,42,78,42,81,46,53,24,68,46,73,40,38,52,87,46,50,36,86,78,66,60,92,89,65,84,53,35,35,76,101,51,78,65,86,133

Nearest PDB structures (foldseek):
  5bnz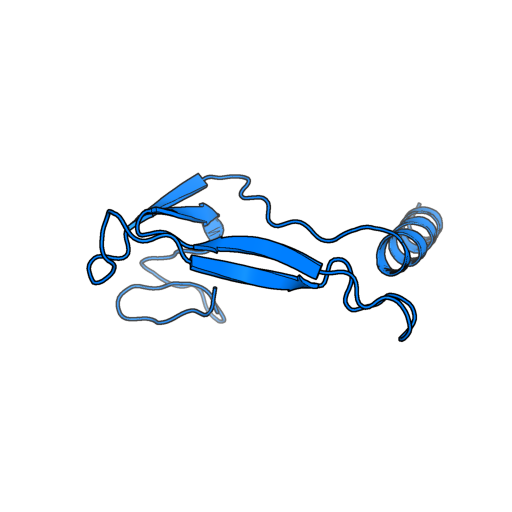-assembly2_B  TM=9.670E-01  e=7.650E-08  Pseudomonas aeruginosa PAO1
  1nyl-assembly1_A  TM=9.280E-01  e=4.127E-07  Escherichia coli
  4jxz-assembly1_A  TM=9.116E-01  e=1.164E-06  Escherichia coli K-12
  8uk6-assembly1_A  TM=8.850E-01  e=3.174E-05  Candida albicans
  4h3s-assembly1_A  TM=8.856E-01  e=6.069E-05  Saccharomyces cerevisiae S288C

Foldseek 3Di:
DVVVVVVVVVVCLAPAFDDDDADAWDKDFQPPFDQPDKDWDWAQRHPRYDPPRPHTDTDIDHRIDIHHPVLEDQDDDPPRQHDYVVDDDDD

Secondary structure (DSSP, 8-state):
-HHHHHHHHHHHHHHPPP----SSEEEEE-TTS-TT--EEEEEES-TTS-TT---EEEEEE-SEEEEEGGGEESSPPTT--SEETT-----